Protein AF-A0A314ZCE4-F1 (afdb_monomer_lite)

Secondary structure (DSSP, 8-state):
--S-----S-HHHHHHHHHHHHHHHHHHHHHHHHTTSGGGHHHHHHHHHHHHHHHHHHHHHHHHHHHHHHHHH---SS--HHHHHHHHHH-TT-SS---HHHHHHH--

Structure (mmCIF, N/CA/C/O backbone):
data_AF-A0A314ZCE4-F1
#
_entry.id   AF-A0A314ZCE4-F1
#
loop_
_atom_site.group_PDB
_atom_site.id
_atom_site.type_symbol
_atom_site.label_atom_id
_atom_site.label_alt_id
_atom_site.label_comp_id
_atom_site.label_asym_id
_atom_site.label_entity_id
_atom_site.label_seq_id
_atom_site.pdbx_PDB_ins_code
_atom_site.Cartn_x
_atom_site.Cartn_y
_atom_site.Cartn_z
_atom_site.occupancy
_atom_site.B_iso_or_equiv
_atom_site.auth_seq_id
_atom_site.auth_comp_id
_atom_site.auth_asym_id
_atom_site.auth_atom_id
_atom_site.pdbx_PDB_model_num
ATOM 1 N N . MET A 1 1 ? -6.946 15.860 4.284 1.00 43.25 1 MET A N 1
ATOM 2 C CA . MET A 1 1 ? -5.702 15.084 4.442 1.00 43.25 1 MET A CA 1
ATOM 3 C C . MET A 1 1 ? -6.043 13.679 3.958 1.00 43.25 1 MET A C 1
ATOM 5 O O . MET A 1 1 ? -7.006 13.120 4.456 1.00 43.25 1 MET A O 1
ATOM 9 N N . VAL A 1 2 ? -5.448 13.219 2.848 1.00 48.44 2 VAL A N 1
ATOM 10 C CA . VAL A 1 2 ? -5.940 12.021 2.123 1.00 48.44 2 VAL A CA 1
ATOM 11 C C . VAL A 1 2 ? -5.608 10.728 2.873 1.00 48.44 2 VAL A C 1
ATOM 13 O O . VAL A 1 2 ? -6.388 9.794 2.825 1.00 48.44 2 VAL A O 1
ATOM 16 N N . MET A 1 3 ? -4.509 10.693 3.624 1.00 55.81 3 MET A N 1
ATOM 17 C CA . MET A 1 3 ? -4.168 9.609 4.548 1.00 55.81 3 MET A CA 1
ATOM 18 C C . MET A 1 3 ? -3.535 10.266 5.768 1.00 55.81 3 MET A C 1
ATOM 20 O O . MET A 1 3 ? -2.429 10.802 5.675 1.00 55.81 3 MET A O 1
ATOM 24 N N . SER A 1 4 ? -4.274 10.337 6.870 1.00 54.38 4 SER A N 1
ATOM 25 C CA . SER A 1 4 ? -3.847 11.034 8.078 1.00 54.38 4 SER A CA 1
ATOM 26 C C . SER A 1 4 ? -3.384 9.984 9.073 1.00 54.38 4 SER A C 1
ATOM 28 O O . SER A 1 4 ? -4.088 9.647 10.028 1.00 54.38 4 SER A O 1
ATOM 30 N N . THR A 1 5 ? -2.183 9.443 8.871 1.00 56.53 5 THR A N 1
ATOM 31 C CA . THR A 1 5 ? -1.572 8.635 9.923 1.00 56.53 5 THR A CA 1
ATOM 32 C C . THR A 1 5 ? -1.352 9.560 11.117 1.00 56.53 5 THR A C 1
ATOM 34 O O . THR A 1 5 ? -0.637 10.560 11.048 1.00 56.53 5 THR A O 1
ATOM 37 N N . SER A 1 6 ? -2.054 9.296 12.221 1.00 48.88 6 SER A N 1
ATOM 38 C CA . SER A 1 6 ? -1.770 9.993 13.471 1.00 48.88 6 SER A CA 1
ATOM 39 C C . SER A 1 6 ? -0.365 9.584 13.879 1.00 48.88 6 SER A C 1
ATOM 41 O O . SER A 1 6 ? -0.161 8.450 14.315 1.00 48.88 6 SER A O 1
ATOM 43 N N . CYS A 1 7 ? 0.586 10.496 13.658 1.00 42.41 7 CYS A N 1
ATOM 44 C CA . CYS A 1 7 ? 1.986 10.371 14.028 1.00 42.41 7 CYS A CA 1
ATOM 45 C C . CYS A 1 7 ? 2.091 9.947 15.494 1.00 42.41 7 CYS A C 1
ATOM 47 O O . CYS A 1 7 ? 2.052 10.772 16.405 1.00 42.41 7 CYS A O 1
ATOM 49 N N . SER A 1 8 ? 2.226 8.646 15.713 1.00 42.84 8 SER A N 1
ATOM 50 C CA . SER A 1 8 ? 2.686 8.094 16.973 1.00 42.84 8 SER A CA 1
ATOM 51 C C . SER A 1 8 ? 4.192 8.310 17.020 1.00 42.84 8 SER A C 1
ATOM 53 O O . SER A 1 8 ? 4.924 7.445 16.567 1.00 42.84 8 SER A O 1
ATOM 55 N N . GLU A 1 9 ? 4.627 9.486 17.480 1.00 43.91 9 GLU A N 1
ATOM 56 C CA . GLU A 1 9 ? 5.966 9.853 18.001 1.00 43.91 9 GLU A CA 1
ATOM 57 C C . GLU A 1 9 ? 7.252 9.425 17.249 1.00 43.91 9 GLU A C 1
ATOM 59 O O . GLU A 1 9 ? 8.346 9.805 17.652 1.00 43.91 9 GLU A O 1
ATOM 64 N N . ASN A 1 10 ? 7.165 8.745 16.108 1.00 45.28 10 ASN A N 1
ATOM 65 C CA . ASN A 1 10 ? 8.293 8.244 15.339 1.00 45.28 10 ASN A CA 1
ATOM 66 C C . ASN A 1 10 ? 8.240 8.863 13.942 1.00 45.28 10 ASN A C 1
ATOM 68 O O . ASN A 1 10 ? 7.639 8.322 13.016 1.00 45.28 10 ASN A O 1
ATOM 72 N N . GLY A 1 11 ? 8.917 10.002 13.764 1.00 52.88 11 GLY A N 1
ATOM 73 C CA . GLY A 1 11 ? 9.118 10.640 12.451 1.00 52.88 11 GLY A CA 1
ATOM 74 C C . GLY A 1 11 ? 9.808 9.749 11.399 1.00 52.88 11 GLY A C 1
ATOM 75 O O . GLY A 1 11 ? 9.916 10.142 10.240 1.00 52.88 11 GLY A O 1
ATOM 76 N N . ASP A 1 12 ? 10.242 8.554 11.798 1.00 62.03 12 ASP A N 1
ATOM 77 C CA . ASP A 1 12 ? 10.867 7.520 10.977 1.00 62.03 12 ASP A CA 1
ATOM 78 C C . ASP A 1 12 ? 9.878 6.833 10.013 1.00 62.03 12 ASP A C 1
ATOM 80 O O . ASP A 1 12 ? 10.211 6.546 8.866 1.00 62.03 12 ASP A O 1
ATOM 84 N N . GLU A 1 13 ? 8.618 6.644 10.413 1.00 60.19 13 GLU A N 1
ATOM 85 C CA . GLU A 1 13 ? 7.650 5.871 9.620 1.00 60.19 13 GLU A CA 1
ATOM 86 C C . GLU A 1 13 ? 7.150 6.642 8.389 1.00 60.19 13 GLU A C 1
ATOM 88 O O . GLU A 1 13 ? 7.129 6.124 7.270 1.00 60.19 13 GLU A O 1
ATOM 93 N N . ALA A 1 14 ? 6.861 7.936 8.552 1.00 64.00 14 ALA A N 1
ATOM 94 C CA . ALA A 1 14 ? 6.532 8.816 7.432 1.00 64.00 14 ALA A CA 1
ATOM 95 C C . ALA A 1 14 ? 7.717 8.975 6.460 1.00 64.00 14 ALA A C 1
ATOM 97 O O . ALA A 1 14 ?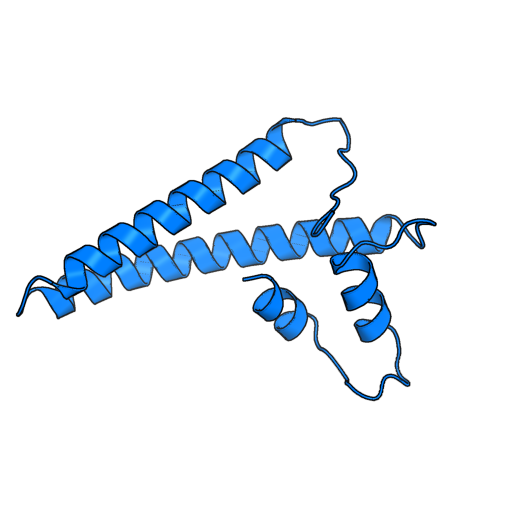 7.525 9.057 5.242 1.00 64.00 14 ALA A O 1
ATOM 98 N N . ALA A 1 15 ? 8.949 8.990 6.981 1.00 66.62 15 ALA A N 1
ATOM 99 C CA . ALA A 1 15 ? 10.157 9.008 6.164 1.00 66.62 15 ALA A CA 1
ATOM 100 C C . ALA A 1 15 ? 10.314 7.704 5.365 1.00 66.62 15 ALA A C 1
ATOM 102 O O . ALA A 1 15 ? 10.598 7.767 4.167 1.00 66.62 15 ALA A O 1
ATOM 103 N N . ARG A 1 16 ? 10.032 6.549 5.981 1.00 67.81 16 ARG A N 1
ATOM 104 C CA . ARG A 1 16 ? 10.052 5.227 5.339 1.00 67.81 16 ARG A CA 1
ATOM 105 C C . ARG A 1 16 ? 9.021 5.108 4.214 1.00 67.81 16 ARG A C 1
ATOM 107 O O . ARG A 1 16 ? 9.378 4.689 3.113 1.00 67.81 16 ARG A O 1
ATOM 114 N N . ILE A 1 17 ? 7.781 5.554 4.436 1.00 68.25 17 ILE A N 1
ATOM 115 C CA . ILE A 1 17 ? 6.735 5.591 3.394 1.00 68.25 17 ILE A CA 1
ATOM 116 C C . ILE A 1 17 ? 7.180 6.481 2.225 1.00 68.25 17 ILE A C 1
ATOM 118 O O . ILE A 1 17 ? 7.081 6.097 1.057 1.00 68.25 17 ILE A O 1
ATOM 122 N N . ARG A 1 18 ? 7.724 7.666 2.526 1.00 68.19 18 ARG A N 1
ATOM 123 C CA . ARG A 1 18 ? 8.203 8.609 1.508 1.00 68.19 18 ARG A CA 1
ATOM 124 C C . ARG A 1 18 ? 9.383 8.049 0.710 1.00 68.19 18 ARG A C 1
ATOM 126 O O . ARG A 1 18 ? 9.449 8.247 -0.505 1.00 68.19 18 ARG A O 1
ATOM 133 N N . GLU A 1 19 ? 10.304 7.352 1.368 1.00 73.38 19 GLU A N 1
ATOM 134 C CA . GLU A 1 19 ? 11.422 6.675 0.715 1.00 73.38 19 GLU A CA 1
ATOM 135 C C . GLU A 1 19 ? 10.927 5.555 -0.208 1.00 73.38 19 GLU A C 1
ATOM 137 O O . GLU A 1 19 ? 11.353 5.480 -1.363 1.00 73.38 19 GLU A O 1
ATOM 142 N N . MET A 1 20 ? 9.977 4.735 0.248 1.00 66.94 20 MET A N 1
ATOM 143 C CA . MET A 1 20 ? 9.371 3.686 -0.574 1.00 66.94 20 MET A CA 1
ATOM 144 C C . MET A 1 20 ? 8.621 4.243 -1.789 1.00 66.94 20 MET A C 1
ATOM 146 O O . MET A 1 20 ? 8.796 3.732 -2.900 1.00 66.94 20 MET A O 1
ATOM 150 N N . MET A 1 21 ? 7.867 5.336 -1.638 1.00 67.88 21 MET A N 1
ATOM 151 C CA . MET A 1 21 ? 7.248 6.033 -2.773 1.00 67.88 21 MET A CA 1
ATOM 152 C C . MET A 1 21 ? 8.292 6.544 -3.777 1.00 67.88 21 MET A C 1
ATOM 154 O O . MET A 1 21 ? 8.137 6.339 -4.983 1.00 67.88 21 MET A O 1
ATOM 158 N N . MET A 1 22 ? 9.388 7.157 -3.312 1.00 70.62 22 MET A N 1
ATOM 159 C CA . MET A 1 22 ? 10.468 7.619 -4.196 1.00 70.62 22 MET A CA 1
ATOM 160 C C . MET A 1 22 ? 11.176 6.465 -4.917 1.00 70.62 22 MET A C 1
ATOM 162 O O . MET A 1 22 ? 11.466 6.577 -6.111 1.00 70.62 22 MET A O 1
ATOM 166 N N . ARG A 1 23 ? 11.422 5.340 -4.232 1.00 71.75 23 ARG A N 1
ATOM 167 C CA . ARG A 1 23 ? 11.991 4.126 -4.843 1.00 71.75 23 ARG A CA 1
ATOM 168 C C . ARG A 1 23 ? 11.075 3.577 -5.939 1.00 71.75 23 ARG A C 1
ATOM 170 O O . ARG A 1 23 ? 11.554 3.265 -7.029 1.00 71.75 23 ARG A O 1
ATOM 177 N N . THR A 1 24 ? 9.770 3.541 -5.687 1.00 68.19 24 THR A N 1
ATOM 178 C CA . THR A 1 24 ? 8.752 3.072 -6.640 1.00 68.19 24 THR A CA 1
ATOM 179 C C . THR A 1 24 ? 8.669 3.969 -7.866 1.00 68.19 24 THR A C 1
ATOM 181 O O . THR A 1 24 ? 8.773 3.479 -8.987 1.00 68.19 24 THR A O 1
ATOM 184 N N . LEU A 1 25 ? 8.593 5.290 -7.677 1.00 68.69 25 LEU A N 1
ATOM 185 C CA . LEU A 1 25 ? 8.615 6.263 -8.775 1.00 68.69 25 LEU A CA 1
ATOM 186 C C . LEU A 1 25 ? 9.900 6.163 -9.605 1.00 68.69 25 LEU A C 1
ATOM 188 O O . LEU A 1 25 ? 9.848 6.199 -10.835 1.00 68.69 25 LEU A O 1
ATOM 192 N N . GLY A 1 26 ? 11.053 5.985 -8.955 1.00 68.81 26 GLY A N 1
ATOM 193 C CA . GLY A 1 26 ? 12.328 5.768 -9.638 1.00 68.81 26 GLY A CA 1
ATOM 194 C C . GLY A 1 26 ? 12.345 4.484 -10.472 1.00 68.81 26 GLY A C 1
ATOM 195 O O . GLY A 1 26 ? 12.887 4.474 -11.579 1.00 68.81 26 GLY A O 1
ATOM 196 N N . LEU A 1 27 ? 11.730 3.410 -9.973 1.00 66.25 27 LEU A N 1
ATOM 197 C CA . LEU A 1 27 ? 11.599 2.142 -10.688 1.00 66.25 27 LEU A CA 1
ATOM 198 C C . LEU A 1 27 ? 10.629 2.243 -11.866 1.00 66.25 27 LEU A C 1
ATOM 200 O O . LEU A 1 27 ? 11.012 1.885 -12.975 1.00 66.25 27 LEU A O 1
ATOM 204 N N . VAL A 1 28 ? 9.434 2.805 -11.670 1.00 65.31 28 VAL A N 1
ATOM 205 C CA . VAL A 1 28 ? 8.450 3.048 -12.741 1.00 65.31 28 VAL A CA 1
ATOM 206 C C . VAL A 1 28 ? 9.051 3.919 -13.846 1.00 65.31 28 VAL A C 1
ATOM 208 O O . VAL A 1 28 ? 8.920 3.606 -15.028 1.00 65.31 28 VAL A O 1
ATOM 211 N N . THR A 1 29 ? 9.801 4.959 -13.476 1.00 64.56 29 THR A N 1
ATOM 212 C CA . THR A 1 29 ? 10.506 5.819 -14.436 1.00 64.56 29 THR A CA 1
ATOM 213 C C . THR A 1 29 ? 11.546 5.025 -15.230 1.00 64.56 29 THR A C 1
ATOM 215 O O . THR A 1 29 ? 11.557 5.082 -16.457 1.00 64.56 29 THR A O 1
ATOM 218 N N . LYS A 1 30 ? 12.391 4.220 -14.569 1.00 65.75 30 LYS A N 1
ATOM 219 C CA . LYS A 1 30 ? 13.386 3.362 -15.245 1.00 65.75 30 LYS A CA 1
ATOM 220 C C . LYS A 1 30 ? 12.741 2.333 -16.177 1.00 65.75 30 LYS A C 1
ATOM 222 O O . LYS A 1 30 ? 13.255 2.113 -17.271 1.00 65.75 30 LYS A O 1
ATOM 227 N N . VAL A 1 31 ? 11.614 1.746 -15.776 1.00 62.41 31 VAL A N 1
ATOM 228 C CA . VAL A 1 31 ? 10.808 0.849 -16.619 1.00 62.41 31 VAL A CA 1
ATOM 229 C C . VAL A 1 31 ? 10.301 1.584 -17.854 1.00 62.41 31 VAL A C 1
ATOM 231 O O . VAL A 1 31 ? 10.448 1.075 -18.963 1.00 62.41 31 VAL A O 1
ATOM 234 N N . SER A 1 32 ? 9.793 2.807 -17.683 1.00 60.28 32 SER A N 1
ATOM 235 C CA . SER A 1 32 ? 9.335 3.646 -18.793 1.00 60.28 32 SER A CA 1
ATOM 236 C C . SER A 1 32 ? 10.457 3.979 -19.783 1.00 60.28 32 SER A C 1
ATOM 238 O O . SER A 1 32 ? 10.199 4.046 -20.981 1.00 60.28 32 SER A O 1
ATOM 240 N N . TYR A 1 33 ? 11.700 4.149 -19.318 1.00 56.19 33 TYR A N 1
ATOM 241 C CA . TYR A 1 33 ? 12.864 4.311 -20.199 1.00 56.19 33 TYR A CA 1
ATOM 242 C C . TYR A 1 33 ? 13.268 3.000 -20.895 1.00 56.19 33 TYR A C 1
ATOM 244 O O . TYR A 1 33 ? 13.716 3.028 -22.041 1.00 56.19 33 TYR A O 1
ATOM 252 N N . GLY A 1 34 ? 13.083 1.846 -20.246 1.00 55.50 34 GLY A N 1
ATOM 253 C CA . GLY A 1 34 ? 13.297 0.525 -20.849 1.00 55.50 34 GLY A CA 1
ATOM 254 C C . GLY A 1 34 ? 12.324 0.209 -21.991 1.00 55.50 34 GLY A C 1
ATOM 255 O O . GLY A 1 34 ? 12.697 -0.486 -22.937 1.00 55.50 34 GLY A O 1
ATOM 256 N N . ASP A 1 35 ? 11.116 0.778 -21.953 1.00 53.06 35 ASP A N 1
ATOM 257 C CA . ASP A 1 35 ? 10.100 0.633 -23.004 1.00 53.06 35 ASP A CA 1
ATOM 258 C C . ASP A 1 35 ? 10.481 1.333 -24.326 1.00 53.06 35 ASP A C 1
ATOM 260 O O . ASP A 1 35 ? 9.960 0.972 -25.383 1.00 53.06 35 ASP A O 1
ATOM 264 N N . VAL A 1 36 ? 11.444 2.266 -24.286 1.00 54.84 36 VAL A N 1
ATOM 265 C CA . VAL A 1 36 ? 11.988 2.987 -25.455 1.00 54.84 36 VAL A CA 1
ATOM 266 C C . VAL A 1 36 ? 13.064 2.170 -26.196 1.00 54.84 36 VAL A C 1
ATOM 268 O O . VAL A 1 36 ? 13.339 2.415 -27.370 1.00 54.84 36 VAL A O 1
ATOM 271 N N . LEU A 1 37 ? 13.666 1.157 -25.560 1.00 54.19 37 LEU A N 1
ATOM 272 C CA . LEU A 1 37 ? 14.851 0.452 -26.068 1.00 54.19 37 LEU A CA 1
ATOM 273 C C . LEU A 1 37 ? 14.533 -0.925 -26.684 1.00 54.19 37 LEU A C 1
ATOM 275 O O . LEU A 1 37 ? 15.023 -1.947 -26.212 1.00 54.19 37 LEU A O 1
ATOM 279 N N . GLY A 1 38 ? 13.761 -0.962 -27.776 1.00 65.62 38 GLY A N 1
ATOM 280 C CA . GLY A 1 38 ? 13.738 -2.069 -28.758 1.00 65.62 38 GLY A CA 1
ATOM 281 C C . GLY A 1 38 ? 13.833 -3.518 -28.204 1.00 65.62 38 GLY A C 1
ATOM 282 O O . GLY A 1 38 ? 13.190 -3.844 -27.210 1.00 65.62 38 GLY A O 1
ATOM 283 N N . PRO A 1 39 ? 14.597 -4.448 -28.819 1.00 65.00 39 PRO A N 1
ATOM 284 C CA . PRO A 1 39 ? 14.590 -5.878 -28.456 1.00 65.00 39 PRO A CA 1
ATOM 285 C C . PRO A 1 39 ? 15.105 -6.210 -27.036 1.00 65.00 39 PRO A C 1
ATOM 287 O O . PRO A 1 39 ? 14.918 -7.336 -26.572 1.00 65.00 39 PRO A O 1
ATOM 290 N N . LEU A 1 40 ? 15.682 -5.246 -26.304 1.00 63.50 40 LEU A N 1
ATOM 291 C CA . LEU A 1 40 ? 16.040 -5.382 -24.882 1.00 63.50 40 LEU A CA 1
ATOM 292 C C . LEU A 1 40 ? 14.814 -5.370 -23.946 1.00 63.50 40 LEU A C 1
ATOM 294 O O . LEU A 1 40 ? 14.944 -5.716 -22.768 1.00 63.50 40 LEU A O 1
ATOM 298 N N . LYS A 1 41 ? 13.616 -5.073 -24.472 1.00 62.53 41 LYS A N 1
ATOM 299 C CA . LYS A 1 41 ? 12.339 -5.035 -23.739 1.00 62.53 41 LYS A CA 1
ATOM 300 C C . LYS A 1 41 ? 12.059 -6.29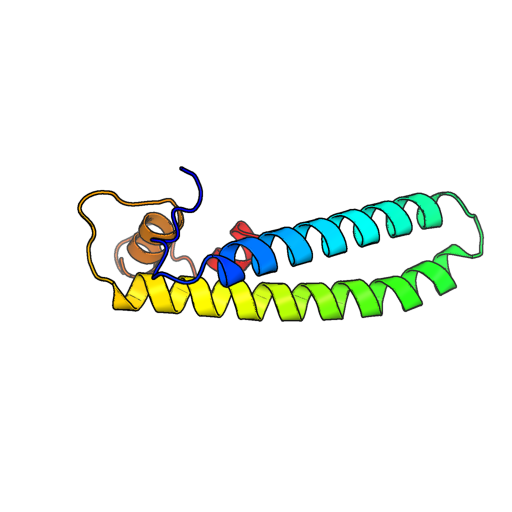7 -22.915 1.00 62.53 41 LYS A C 1
ATOM 302 O O . LYS A 1 41 ? 11.573 -6.194 -21.796 1.00 62.53 41 LYS A O 1
ATOM 307 N N . ARG A 1 42 ? 12.413 -7.493 -23.409 1.00 65.62 42 ARG A N 1
ATOM 308 C CA . ARG A 1 42 ? 12.207 -8.766 -22.676 1.00 65.62 42 ARG A CA 1
ATOM 309 C C . ARG A 1 42 ? 13.075 -8.892 -21.422 1.00 65.62 42 ARG A C 1
ATOM 311 O O . ARG A 1 42 ? 12.595 -9.370 -20.398 1.00 65.62 42 ARG A O 1
ATOM 318 N N . LEU A 1 43 ? 14.340 -8.482 -21.510 1.00 67.38 43 LEU A N 1
ATOM 319 C CA . LEU A 1 43 ? 15.294 -8.532 -20.397 1.00 67.38 43 LEU A CA 1
ATOM 320 C C . LEU A 1 43 ? 14.974 -7.461 -19.355 1.00 67.38 43 LEU A C 1
ATOM 322 O O . LEU A 1 43 ? 14.946 -7.764 -18.163 1.00 67.38 43 LEU A O 1
ATOM 326 N N . GLY A 1 44 ? 14.654 -6.246 -19.814 1.00 66.31 44 GLY A N 1
ATOM 327 C CA . GLY A 1 44 ? 14.149 -5.177 -18.959 1.00 66.31 44 GLY A CA 1
ATOM 328 C C . GLY A 1 44 ? 12.888 -5.618 -18.221 1.00 66.31 44 GLY A C 1
ATOM 329 O O . GLY A 1 44 ? 12.877 -5.634 -16.9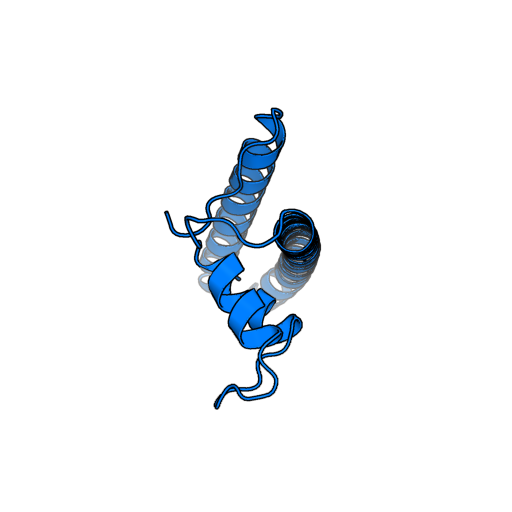97 1.00 66.31 44 GLY A O 1
ATOM 330 N N . PHE A 1 45 ? 11.857 -6.069 -18.937 1.00 67.75 45 PHE A N 1
ATOM 331 C CA . PHE A 1 45 ? 10.594 -6.501 -18.334 1.00 67.75 45 PHE A CA 1
ATOM 332 C C . PHE A 1 45 ? 10.768 -7.626 -17.304 1.00 67.75 45 PHE A C 1
ATOM 334 O O . PHE A 1 45 ? 10.098 -7.620 -16.277 1.00 67.75 45 PHE A O 1
ATOM 341 N N . TRP A 1 46 ? 11.692 -8.569 -17.518 1.00 71.62 46 TRP A N 1
ATOM 342 C CA . TRP A 1 46 ? 11.945 -9.632 -16.541 1.00 71.62 46 TRP A CA 1
ATOM 343 C C . TRP A 1 46 ? 12.637 -9.127 -15.268 1.00 71.62 46 TRP A C 1
ATOM 345 O O . TRP A 1 46 ? 12.229 -9.485 -14.161 1.00 71.62 46 TRP A O 1
ATOM 355 N N . LEU A 1 47 ? 13.666 -8.284 -15.406 1.00 70.75 47 LEU A N 1
ATOM 356 C CA . LEU A 1 47 ? 14.388 -7.718 -14.265 1.00 70.75 47 LEU A CA 1
ATOM 357 C C . LEU A 1 47 ? 13.502 -6.745 -13.479 1.00 70.75 47 LEU A C 1
ATOM 359 O O . LEU A 1 47 ? 13.409 -6.826 -12.254 1.00 70.75 47 LEU A O 1
ATOM 363 N N . TYR A 1 48 ? 12.814 -5.860 -14.193 1.00 68.88 48 TYR A N 1
ATOM 364 C CA . TYR A 1 48 ? 11.909 -4.896 -13.595 1.00 68.88 48 TYR A CA 1
ATOM 365 C C . TYR A 1 48 ? 10.636 -5.544 -13.062 1.00 68.88 48 TYR A C 1
ATOM 367 O O . TYR A 1 48 ? 10.140 -5.103 -12.037 1.00 68.88 48 TYR A O 1
ATOM 375 N N . GLY A 1 49 ? 10.140 -6.619 -13.677 1.00 72.06 49 GLY A N 1
ATOM 376 C CA . GLY A 1 49 ? 9.007 -7.382 -13.154 1.00 72.06 49 GLY A CA 1
ATOM 377 C C . GLY A 1 49 ? 9.293 -7.949 -11.763 1.00 72.06 49 GLY A C 1
ATOM 378 O O . GLY A 1 49 ? 8.440 -7.873 -10.885 1.00 72.06 49 GLY A O 1
ATOM 379 N N . LYS A 1 50 ? 10.521 -8.432 -11.516 1.00 77.62 50 LYS A N 1
ATOM 380 C CA . LYS A 1 50 ? 10.948 -8.854 -10.170 1.00 77.62 50 LYS A CA 1
ATOM 381 C C . LYS A 1 50 ? 11.025 -7.685 -9.185 1.00 77.62 50 LYS A C 1
ATOM 383 O O . LYS A 1 50 ? 10.591 -7.834 -8.049 1.00 77.62 50 LYS A O 1
ATOM 388 N N . GLN A 1 51 ? 11.546 -6.535 -9.616 1.00 75.25 51 GLN A N 1
ATOM 389 C CA . GLN A 1 51 ? 11.624 -5.335 -8.771 1.00 75.25 51 GLN A CA 1
ATOM 390 C C . GLN A 1 51 ? 10.233 -4.779 -8.440 1.00 75.25 51 GLN A C 1
ATOM 392 O O . GLN A 1 51 ? 9.974 -4.445 -7.292 1.00 75.25 51 GLN A O 1
ATOM 397 N N . LEU A 1 52 ? 9.320 -4.743 -9.413 1.00 73.38 52 LEU A N 1
ATOM 398 C CA . LEU A 1 52 ? 7.927 -4.340 -9.218 1.00 73.38 52 LEU A CA 1
ATOM 399 C C . LEU A 1 52 ? 7.189 -5.299 -8.284 1.00 73.38 52 LEU A C 1
ATOM 401 O O . LEU A 1 52 ? 6.469 -4.840 -7.408 1.00 73.38 52 LEU A O 1
ATOM 405 N N . ALA A 1 53 ? 7.394 -6.612 -8.423 1.00 79.81 53 ALA A N 1
ATOM 406 C CA . ALA A 1 53 ? 6.808 -7.591 -7.510 1.00 79.81 53 ALA A CA 1
ATOM 407 C C . ALA A 1 53 ? 7.311 -7.403 -6.070 1.00 79.81 53 ALA A C 1
ATOM 409 O O . ALA A 1 53 ? 6.519 -7.460 -5.135 1.00 79.81 53 ALA A O 1
ATOM 410 N N . GLN A 1 54 ? 8.608 -7.135 -5.890 1.00 80.94 54 GLN A N 1
ATOM 411 C CA . GLN A 1 54 ? 9.178 -6.865 -4.571 1.00 80.94 54 GLN A CA 1
ATOM 412 C C . GLN A 1 54 ? 8.611 -5.577 -3.961 1.00 80.94 54 GLN A C 1
ATOM 414 O O . GLN A 1 54 ? 8.164 -5.591 -2.822 1.00 80.94 54 GLN A O 1
ATOM 419 N N . VAL A 1 55 ? 8.556 -4.492 -4.733 1.00 76.75 55 VAL A N 1
ATOM 420 C CA . VAL A 1 55 ? 7.950 -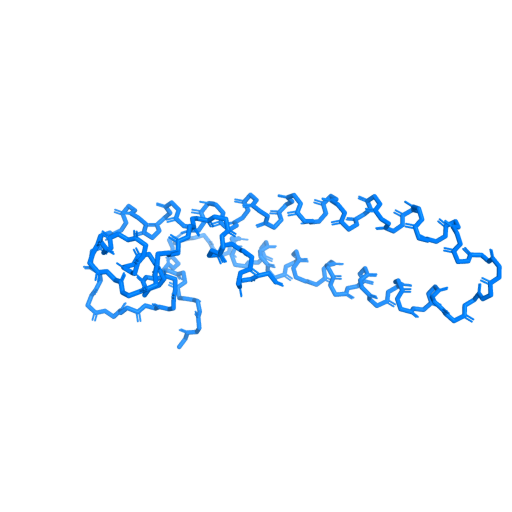3.230 -4.287 1.00 76.75 55 VAL A CA 1
ATOM 421 C C . VAL A 1 55 ? 6.471 -3.406 -3.961 1.00 76.75 55 VAL A C 1
ATOM 423 O O . VAL A 1 55 ? 6.006 -2.884 -2.957 1.00 76.75 55 VAL A O 1
ATOM 426 N N . SER A 1 56 ? 5.730 -4.165 -4.770 1.00 77.25 56 SER A N 1
ATOM 427 C CA . SER A 1 56 ? 4.317 -4.447 -4.516 1.00 77.25 56 SER A CA 1
ATOM 428 C C . SER A 1 56 ? 4.110 -5.221 -3.214 1.00 77.25 56 SER A C 1
ATOM 430 O O . SER A 1 56 ? 3.122 -4.972 -2.534 1.00 77.25 56 SER A O 1
ATOM 432 N N . LEU A 1 57 ? 5.019 -6.139 -2.863 1.00 84.25 57 LEU A N 1
ATOM 433 C CA . LEU A 1 57 ? 4.989 -6.849 -1.580 1.00 84.25 57 LEU A CA 1
ATOM 434 C C . LEU A 1 57 ? 5.269 -5.902 -0.409 1.00 84.25 57 LEU A C 1
ATOM 436 O O . LEU A 1 57 ? 4.537 -5.932 0.574 1.00 84.25 57 LEU A O 1
ATOM 440 N N . GLU A 1 58 ? 6.280 -5.038 -0.532 1.00 80.75 58 GLU A N 1
ATOM 441 C CA . GLU A 1 58 ? 6.590 -4.042 0.501 1.00 80.75 58 GLU A CA 1
ATOM 442 C C . GLU A 1 58 ? 5.418 -3.052 0.686 1.00 80.75 58 GLU A C 1
ATOM 444 O O . GLU A 1 58 ? 5.079 -2.695 1.813 1.00 80.75 58 GLU A O 1
ATOM 449 N N . PHE A 1 59 ? 4.754 -2.630 -0.400 1.00 77.06 59 PHE A N 1
ATOM 450 C CA . PHE A 1 59 ? 3.547 -1.793 -0.336 1.00 77.06 59 PHE A CA 1
ATOM 451 C C . PHE A 1 59 ? 2.373 -2.505 0.335 1.00 77.06 59 PHE A C 1
ATOM 453 O O . PHE A 1 59 ? 1.671 -1.884 1.132 1.00 77.06 59 PHE A O 1
ATOM 460 N N . ASP A 1 60 ? 2.153 -3.787 0.029 1.00 84.44 60 ASP A N 1
ATOM 461 C CA . ASP A 1 60 ? 1.091 -4.566 0.668 1.00 84.44 60 ASP A CA 1
ATOM 462 C C . ASP A 1 60 ? 1.315 -4.673 2.182 1.00 84.44 60 ASP A C 1
ATOM 464 O O . ASP A 1 60 ? 0.371 -4.481 2.946 1.00 84.44 60 ASP A O 1
ATOM 468 N N . GLU A 1 61 ? 2.561 -4.900 2.616 1.00 84.88 61 GLU A N 1
ATOM 469 C CA . GLU A 1 61 ? 2.941 -4.948 4.032 1.00 84.88 61 GLU A CA 1
ATOM 470 C C . GLU A 1 61 ? 2.707 -3.601 4.735 1.00 84.88 61 GLU A C 1
ATOM 472 O O . GLU A 1 61 ? 2.051 -3.565 5.776 1.00 84.88 61 GLU A O 1
ATOM 477 N N . LEU A 1 62 ? 3.139 -2.486 4.134 1.00 80.56 62 LEU A N 1
ATOM 478 C CA . LEU A 1 62 ? 2.893 -1.147 4.684 1.00 80.56 62 LEU A CA 1
ATOM 479 C C . LEU A 1 62 ? 1.400 -0.807 4.792 1.00 80.56 62 LEU A C 1
ATOM 481 O O . LEU A 1 62 ? 0.952 -0.266 5.803 1.00 80.56 62 LEU A O 1
ATOM 485 N N . LEU A 1 63 ? 0.6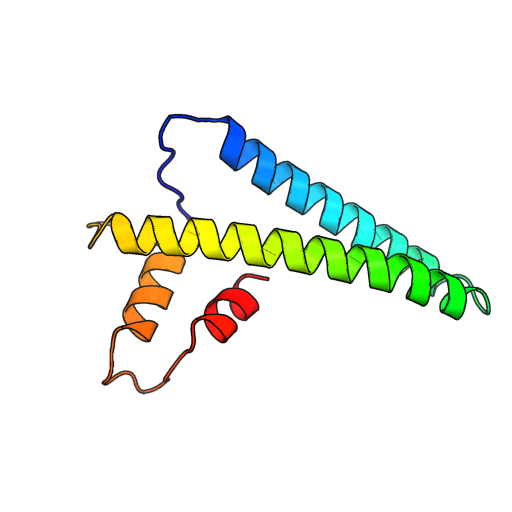18 -1.085 3.744 1.00 79.81 63 LEU A N 1
ATOM 486 C CA . LEU A 1 63 ? -0.825 -0.829 3.753 1.00 79.81 63 LEU A CA 1
ATOM 487 C C . LEU A 1 63 ? -1.524 -1.687 4.809 1.00 79.81 63 LEU A C 1
ATOM 489 O O . LEU A 1 63 ? -2.448 -1.222 5.473 1.00 79.81 63 LEU A O 1
ATOM 493 N N . GLU A 1 64 ? -1.068 -2.922 4.996 1.00 85.94 64 GLU A N 1
ATOM 494 C CA . GLU A 1 64 ? -1.570 -3.826 6.021 1.00 85.94 64 GLU A CA 1
ATOM 495 C C . GLU A 1 64 ? -1.260 -3.326 7.443 1.00 85.94 64 GLU A C 1
ATOM 497 O O . GLU A 1 64 ? -2.128 -3.402 8.317 1.00 85.94 64 GLU A O 1
ATOM 502 N N . GLU A 1 65 ? -0.059 -2.790 7.682 1.00 82.50 65 GLU A N 1
ATOM 503 C CA . GLU A 1 65 ? 0.311 -2.139 8.946 1.00 82.50 65 GLU A CA 1
ATOM 504 C C . GLU A 1 65 ? -0.562 -0.908 9.213 1.00 82.50 65 GLU A C 1
ATOM 506 O O . GLU A 1 65 ? -1.207 -0.832 10.262 1.00 82.50 65 GLU A O 1
ATOM 511 N N . MET A 1 66 ? -0.690 -0.007 8.233 1.00 77.81 66 MET A N 1
ATOM 512 C CA . MET A 1 66 ? -1.530 1.186 8.358 1.00 77.81 66 MET A CA 1
ATOM 513 C C . MET A 1 66 ? -3.005 0.836 8.606 1.00 77.81 66 MET A C 1
ATOM 515 O O . MET A 1 66 ? -3.644 1.460 9.453 1.00 77.81 66 MET A O 1
ATOM 519 N N . LEU A 1 67 ? -3.565 -0.170 7.925 1.00 82.00 67 LEU A N 1
ATOM 520 C CA . LEU A 1 67 ? -4.946 -0.613 8.161 1.00 82.00 67 LEU A CA 1
ATOM 521 C C . LEU A 1 67 ? -5.135 -1.147 9.587 1.00 82.00 67 LEU A C 1
ATOM 523 O O . LEU A 1 67 ? -6.114 -0.793 10.243 1.00 82.00 67 LEU A O 1
ATOM 527 N N . LYS A 1 68 ? -4.186 -1.941 10.103 1.00 83.25 68 LYS A N 1
ATOM 528 C CA . LYS A 1 68 ? -4.227 -2.444 11.489 1.00 83.25 68 LYS A CA 1
ATOM 529 C C . LYS A 1 68 ? -4.146 -1.320 12.518 1.00 83.25 68 LYS A C 1
ATOM 531 O O . LYS A 1 68 ? -4.764 -1.421 13.577 1.00 83.25 68 LYS A O 1
ATOM 536 N N . GLU A 1 69 ? -3.377 -0.268 12.247 1.00 79.44 69 GLU A N 1
ATOM 537 C CA . GLU A 1 69 ? -3.334 0.900 13.127 1.00 79.44 69 GLU A CA 1
ATOM 538 C C . GLU A 1 69 ? -4.679 1.629 13.193 1.00 79.44 69 GLU A C 1
ATOM 540 O O . GLU A 1 69 ? -5.115 2.013 14.282 1.00 79.44 69 GLU A O 1
ATOM 545 N N . HIS A 1 70 ? -5.339 1.809 12.045 1.00 76.88 70 HIS A N 1
ATOM 546 C CA . HIS A 1 70 ? -6.643 2.470 11.971 1.00 76.88 70 HIS A CA 1
ATOM 547 C C . HIS A 1 70 ? -7.745 1.611 12.611 1.00 76.88 70 HIS A C 1
ATOM 549 O O . HIS A 1 70 ? -8.540 2.135 13.385 1.00 76.88 70 HIS A O 1
ATOM 555 N N . GLU A 1 71 ? -7.716 0.282 12.436 1.00 75.56 71 GLU A N 1
ATOM 556 C CA . GLU A 1 71 ? -8.618 -0.646 13.144 1.00 75.56 71 GLU A CA 1
ATOM 557 C C . GLU A 1 71 ? -8.461 -0.570 14.677 1.00 75.56 71 GLU A C 1
ATOM 559 O O . GLU A 1 71 ? -9.450 -0.626 15.406 1.00 75.56 71 GLU A O 1
ATOM 564 N N . LYS A 1 72 ? -7.231 -0.422 15.192 1.00 74.75 72 LYS A N 1
ATOM 565 C CA . LYS A 1 72 ? -6.963 -0.351 16.643 1.00 74.75 72 LYS A CA 1
ATOM 566 C C . LYS A 1 72 ? -7.320 0.992 17.276 1.00 74.75 72 LYS A C 1
ATOM 568 O O . LYS A 1 72 ? -7.632 1.025 18.465 1.00 74.75 72 LYS A O 1
ATOM 573 N N . LYS A 1 73 ? -7.219 2.096 16.529 1.00 65.25 73 LYS A N 1
ATOM 574 C CA . LYS A 1 73 ? -7.415 3.454 17.067 1.00 65.25 73 LYS A CA 1
ATOM 575 C C . LYS A 1 73 ? -8.896 3.823 17.284 1.00 65.25 73 LYS A C 1
ATOM 577 O O . LYS A 1 73 ? -9.144 4.823 17.951 1.00 65.25 73 LYS A O 1
ATOM 582 N N . GLY A 1 74 ? -9.850 2.992 16.847 1.00 62.41 74 GLY A N 1
ATOM 583 C CA . GLY A 1 74 ? -11.288 3.186 17.089 1.00 62.41 74 GLY A CA 1
ATOM 584 C C . GLY A 1 74 ? -11.871 4.416 16.380 1.00 62.41 74 GLY A C 1
ATOM 585 O O . GLY A 1 74 ? -11.155 5.132 15.682 1.00 62.41 74 GLY A O 1
ATOM 586 N N . GLU A 1 75 ? -13.179 4.658 16.541 1.00 59.22 75 GLU A N 1
ATOM 587 C CA . GLU A 1 75 ? -13.866 5.795 15.906 1.00 59.22 75 GLU A CA 1
ATOM 588 C C . GLU A 1 75 ? -13.220 7.132 16.308 1.00 59.22 75 GLU A C 1
ATOM 590 O O . GLU A 1 75 ? -13.367 7.616 17.433 1.00 59.22 75 GLU A O 1
ATOM 595 N N . ARG A 1 76 ? -12.502 7.749 15.364 1.00 64.50 76 ARG A N 1
ATOM 596 C CA . ARG A 1 76 ? -12.021 9.127 15.482 1.00 64.50 76 ARG A CA 1
ATOM 597 C C . ARG A 1 76 ? -13.150 10.098 15.135 1.00 64.50 76 ARG A C 1
ATOM 599 O O . ARG A 1 76 ? -13.973 9.827 14.266 1.00 64.50 76 ARG A O 1
ATOM 606 N N . GLN A 1 77 ? -13.152 11.270 15.775 1.00 58.38 77 GLN A N 1
ATOM 607 C CA . GLN A 1 77 ? -14.068 12.365 15.417 1.00 58.38 77 GLN A CA 1
ATOM 608 C C . GLN A 1 77 ? -13.794 12.929 14.014 1.00 58.38 77 GLN A C 1
ATOM 610 O O . GLN A 1 77 ? -14.706 13.444 13.374 1.00 58.38 77 GLN A O 1
ATOM 615 N N . GLU A 1 78 ? -12.556 12.814 13.532 1.00 68.88 78 GLU A N 1
ATOM 616 C CA . GLU A 1 78 ? -12.158 13.195 12.180 1.00 68.88 78 GLU A CA 1
ATOM 617 C C . GLU A 1 78 ? -11.781 11.925 11.409 1.00 68.88 78 GLU A C 1
ATOM 619 O O . GLU A 1 78 ? -10.752 11.309 11.686 1.00 68.88 78 GLU A O 1
ATOM 624 N N . LEU A 1 79 ? -12.666 11.508 10.500 1.00 69.56 79 LEU A N 1
ATOM 625 C CA . LEU A 1 79 ? -12.472 10.339 9.643 1.00 69.56 79 LEU A CA 1
ATOM 626 C C . LEU A 1 79 ? -11.573 10.722 8.469 1.00 69.56 79 LEU A C 1
ATOM 628 O O . LEU A 1 79 ? -11.882 11.668 7.737 1.00 69.56 79 LEU A O 1
ATOM 632 N N . ASP A 1 80 ? -10.495 9.974 8.258 1.00 77.44 80 ASP A N 1
ATOM 633 C CA . ASP A 1 80 ? -9.736 10.059 7.017 1.00 77.44 80 ASP A CA 1
ATOM 634 C C . ASP A 1 80 ? -10.252 9.076 5.949 1.00 77.44 80 ASP A C 1
ATOM 636 O O . ASP A 1 80 ? -11.257 8.379 6.123 1.00 77.44 80 ASP A O 1
ATOM 640 N N . PHE A 1 81 ? -9.607 9.060 4.782 1.00 80.56 81 PHE A N 1
ATOM 641 C CA . PHE A 1 81 ? -10.030 8.195 3.683 1.00 80.56 81 PHE A CA 1
ATOM 642 C C . PHE A 1 81 ? -9.890 6.701 4.018 1.00 80.56 81 PHE A C 1
ATOM 644 O O . PHE A 1 81 ? -10.727 5.907 3.592 1.00 80.56 81 PHE A O 1
ATOM 651 N N . MET A 1 82 ? -8.873 6.308 4.796 1.00 79.06 82 MET A N 1
ATOM 652 C CA . MET A 1 82 ? -8.698 4.918 5.229 1.00 79.06 82 MET A CA 1
ATOM 653 C C . MET A 1 82 ? -9.772 4.522 6.240 1.00 79.06 82 MET A C 1
ATOM 655 O O . MET A 1 82 ? -10.339 3.436 6.123 1.00 79.06 82 MET A O 1
ATOM 659 N N . ASP A 1 83 ? -10.097 5.417 7.175 1.00 80.19 83 ASP A N 1
ATOM 660 C CA . ASP A 1 83 ? -11.186 5.230 8.134 1.00 80.19 83 ASP A CA 1
ATOM 661 C C . ASP A 1 83 ? -12.534 5.066 7.416 1.00 80.19 83 ASP A C 1
ATOM 663 O O . ASP A 1 83 ? -13.337 4.203 7.774 1.00 80.19 83 ASP A O 1
ATOM 667 N N . LEU A 1 84 ? -12.776 5.846 6.355 1.00 83.50 84 LEU A N 1
ATOM 668 C CA . LEU A 1 84 ? -13.981 5.724 5.534 1.00 83.50 84 LEU A CA 1
ATOM 669 C C . LEU A 1 84 ? -14.049 4.366 4.821 1.00 83.50 84 LEU A C 1
ATOM 671 O O . LEU A 1 84 ? -15.092 3.715 4.852 1.00 83.50 84 LEU A O 1
ATOM 675 N N . LEU A 1 85 ? -12.951 3.916 4.206 1.00 85.06 85 LEU A N 1
ATOM 676 C CA . LEU A 1 85 ? -12.890 2.609 3.540 1.00 85.06 85 LEU A CA 1
ATOM 677 C C . LEU A 1 85 ? -13.095 1.453 4.530 1.00 85.06 85 LEU A C 1
ATOM 679 O O . LEU A 1 85 ? -13.820 0.508 4.219 1.00 85.06 85 LEU A O 1
ATOM 683 N N . LEU A 1 86 ? -12.510 1.542 5.729 1.00 84.38 86 LEU A N 1
ATOM 684 C CA . LEU A 1 86 ? -12.723 0.571 6.805 1.00 84.38 86 LEU A CA 1
ATOM 685 C C . LEU A 1 86 ? -14.173 0.570 7.294 1.00 84.38 86 LEU A C 1
ATOM 687 O O . LEU A 1 86 ? -14.732 -0.500 7.525 1.00 84.38 86 LEU A O 1
ATOM 691 N N . LYS A 1 87 ? -14.809 1.740 7.391 1.00 83.00 87 LYS A N 1
ATOM 692 C CA . LYS A 1 87 ? -16.220 1.853 7.767 1.00 83.00 87 LYS A CA 1
ATOM 693 C C . LYS A 1 87 ? -17.136 1.170 6.754 1.00 83.00 87 LYS A C 1
ATOM 695 O O . LYS A 1 87 ? -18.028 0.437 7.160 1.00 83.00 87 LYS A O 1
ATOM 700 N N . VAL A 1 88 ? -16.892 1.350 5.453 1.00 84.12 88 VAL A N 1
ATOM 701 C CA . VAL A 1 88 ? -17.672 0.658 4.409 1.00 84.12 88 VAL A CA 1
ATOM 702 C C . VAL A 1 88 ? -17.368 -0.845 4.384 1.00 84.12 88 VAL A C 1
ATOM 704 O O . VAL A 1 88 ? -18.262 -1.642 4.136 1.00 84.12 88 VAL A O 1
ATOM 707 N N . TYR A 1 89 ? -16.133 -1.255 4.687 1.00 83.88 89 TYR A N 1
ATOM 708 C CA . TYR A 1 89 ? -15.775 -2.670 4.840 1.00 83.88 89 TYR A CA 1
ATOM 709 C C . TYR A 1 89 ? -16.482 -3.352 6.020 1.00 83.88 89 TYR A C 1
ATOM 711 O O . TYR A 1 89 ? -16.840 -4.523 5.921 1.00 83.88 89 TYR A O 1
ATOM 719 N N . GLN A 1 90 ? -16.669 -2.637 7.131 1.00 83.69 90 GLN A N 1
ATOM 720 C CA . GLN A 1 90 ? -17.342 -3.140 8.334 1.00 83.69 90 GLN A CA 1
ATOM 721 C C . GLN A 1 90 ? -18.874 -3.068 8.243 1.00 83.69 90 GLN A C 1
ATOM 723 O O . GLN A 1 90 ? -19.562 -3.732 9.018 1.00 83.69 90 GLN A O 1
ATOM 728 N N . ASP A 1 91 ? -19.414 -2.267 7.323 1.00 84.12 91 ASP A N 1
ATOM 729 C CA . ASP A 1 91 ? -20.850 -2.126 7.118 1.00 84.12 91 ASP A CA 1
ATOM 730 C C . ASP A 1 91 ? -21.402 -3.270 6.252 1.00 84.12 91 ASP A C 1
ATOM 732 O O . ASP A 1 91 ? -21.36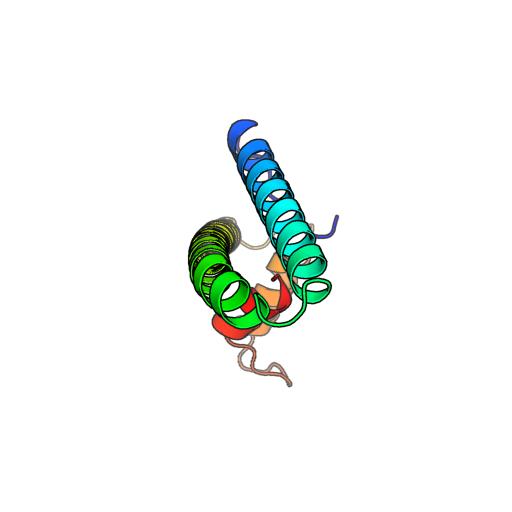2 -3.249 5.021 1.00 84.12 91 ASP A O 1
ATOM 736 N N . ASP A 1 92 ? -21.976 -4.273 6.917 1.00 75.12 92 ASP A N 1
ATOM 737 C CA . ASP A 1 92 ? -22.625 -5.421 6.276 1.00 75.12 92 ASP A CA 1
ATOM 738 C C . ASP A 1 92 ? -23.856 -5.048 5.423 1.00 75.12 92 ASP A C 1
ATOM 740 O O . ASP A 1 92 ? -24.328 -5.877 4.633 1.00 75.12 92 ASP A O 1
ATOM 744 N N . GLN A 1 93 ? -24.392 -3.830 5.580 1.00 78.31 93 GLN A N 1
ATOM 745 C CA . GLN A 1 93 ? -25.511 -3.286 4.805 1.00 78.31 93 GLN A CA 1
ATOM 746 C C . GLN A 1 93 ? -25.063 -2.354 3.671 1.00 78.31 93 GLN A C 1
ATOM 748 O O . GLN A 1 93 ? -25.916 -1.850 2.937 1.00 78.31 93 GLN A O 1
ATOM 753 N N . ALA A 1 94 ? -23.758 -2.133 3.488 1.00 77.50 94 ALA A N 1
ATOM 754 C CA . ALA A 1 94 ? -23.265 -1.301 2.402 1.00 77.50 94 ALA A CA 1
ATOM 755 C C . ALA A 1 94 ? -23.688 -1.860 1.033 1.00 77.50 94 ALA A C 1
ATOM 757 O O . ALA A 1 94 ? -23.549 -3.054 0.750 1.00 77.50 94 ALA A O 1
ATOM 758 N N . GLU A 1 95 ? -24.145 -0.973 0.142 1.00 74.81 95 GLU A N 1
ATOM 759 C CA . GLU A 1 95 ? -24.495 -1.329 -1.242 1.00 74.81 95 GLU A CA 1
ATOM 760 C C . GLU A 1 95 ? -23.303 -1.941 -1.998 1.00 74.81 95 GLU A C 1
ATOM 762 O O . GLU A 1 95 ? -23.474 -2.776 -2.888 1.00 74.81 95 GLU A O 1
ATOM 767 N N . LEU A 1 96 ? -22.083 -1.550 -1.615 1.00 76.50 96 LEU A N 1
ATOM 768 C CA . LEU A 1 96 ? -20.832 -2.063 -2.154 1.00 76.50 96 LEU A CA 1
ATOM 769 C C . LEU A 1 96 ? -20.069 -2.827 -1.074 1.00 76.50 96 LEU A C 1
ATOM 771 O O . LEU A 1 96 ? -19.439 -2.236 -0.200 1.00 76.50 96 LEU A O 1
ATOM 775 N N . LYS A 1 97 ? -20.064 -4.157 -1.192 1.00 83.38 97 LYS A N 1
ATOM 776 C CA . LYS A 1 97 ? -19.219 -5.026 -0.369 1.00 83.38 97 LYS A CA 1
ATOM 777 C C . LYS A 1 97 ? -17.778 -4.947 -0.847 1.00 83.38 97 LYS A C 1
ATOM 779 O O . LYS A 1 97 ? -17.396 -5.614 -1.810 1.00 83.38 97 LYS A O 1
ATOM 784 N N . ILE A 1 98 ? -16.995 -4.117 -0.172 1.00 85.50 98 ILE A N 1
ATOM 785 C CA . ILE A 1 98 ? -15.559 -3.999 -0.412 1.00 85.50 98 ILE A CA 1
ATOM 786 C C . ILE A 1 98 ? -14.822 -5.052 0.413 1.00 85.50 98 ILE A C 1
ATOM 788 O O . ILE A 1 98 ? -15.237 -5.402 1.511 1.00 85.50 98 ILE A O 1
ATOM 792 N N . THR A 1 99 ? -13.716 -5.567 -0.107 1.00 87.19 99 THR A N 1
ATOM 793 C CA . THR A 1 99 ? -12.825 -6.494 0.605 1.00 87.19 99 THR A CA 1
ATOM 794 C C . THR A 1 99 ? -11.532 -5.792 1.004 1.00 87.19 99 THR A C 1
ATOM 796 O O . THR A 1 99 ? -11.112 -4.832 0.359 1.00 87.19 99 THR A O 1
ATOM 799 N N . ARG A 1 100 ? -10.829 -6.314 2.016 1.00 84.25 100 ARG A N 1
ATOM 800 C CA . ARG A 1 100 ? -9.514 -5.793 2.437 1.00 84.25 100 ARG A CA 1
ATOM 801 C C . ARG A 1 100 ? -8.518 -5.705 1.272 1.00 84.25 100 ARG A C 1
ATOM 803 O O . ARG A 1 100 ? -7.789 -4.728 1.153 1.00 84.25 100 ARG A O 1
ATOM 810 N N . THR A 1 101 ? -8.527 -6.684 0.367 1.00 85.69 101 THR A N 1
ATOM 811 C CA . THR A 1 101 ? -7.695 -6.669 -0.848 1.00 85.69 101 THR A CA 1
ATOM 812 C C . THR A 1 101 ? -8.066 -5.528 -1.791 1.00 85.69 101 THR A C 1
ATOM 814 O O . THR A 1 101 ? -7.180 -4.889 -2.345 1.00 85.69 101 THR A O 1
ATOM 817 N N . GLN A 1 102 ? -9.358 -5.242 -1.961 1.00 84.94 102 GLN A N 1
ATOM 818 C CA . GLN A 1 102 ? -9.817 -4.129 -2.796 1.00 84.94 102 GLN A CA 1
ATOM 819 C C . GLN A 1 102 ? -9.471 -2.768 -2.184 1.00 84.94 102 GLN A C 1
ATOM 821 O O . GLN A 1 102 ? -9.105 -1.865 -2.925 1.00 84.94 102 GLN A O 1
ATOM 826 N N . ILE A 1 103 ? -9.517 -2.632 -0.854 1.00 85.31 103 ILE A N 1
ATOM 827 C CA . ILE A 1 103 ? -9.049 -1.424 -0.153 1.00 85.31 103 ILE A CA 1
ATOM 828 C C . ILE A 1 103 ? -7.566 -1.190 -0.445 1.00 85.31 103 ILE A C 1
ATOM 830 O O . ILE A 1 103 ? -7.191 -0.104 -0.877 1.00 85.31 103 ILE A O 1
ATOM 834 N N . LYS A 1 104 ? -6.728 -2.224 -0.280 1.00 83.69 104 LYS A N 1
ATOM 835 C CA . LYS A 1 104 ? -5.291 -2.133 -0.580 1.00 83.69 104 LYS A CA 1
ATOM 836 C C . LYS A 1 104 ? -5.030 -1.810 -2.051 1.00 83.69 104 LYS A C 1
ATOM 838 O O . LYS A 1 104 ? -4.206 -0.955 -2.338 1.00 83.69 104 LYS A O 1
ATOM 843 N N . ALA A 1 105 ? -5.779 -2.420 -2.970 1.00 83.12 105 ALA A N 1
ATOM 844 C CA . ALA A 1 105 ? -5.668 -2.145 -4.401 1.00 83.12 105 ALA A CA 1
ATOM 845 C C . ALA A 1 105 ? -6.107 -0.723 -4.795 1.00 83.12 105 ALA A C 1
ATOM 847 O O . ALA A 1 105 ? -5.624 -0.208 -5.792 1.00 83.12 105 ALA A O 1
ATOM 848 N N . PHE A 1 106 ? -7.016 -0.092 -4.045 1.00 79.62 106 PHE A N 1
ATOM 849 C CA . PHE A 1 106 ? -7.452 1.285 -4.304 1.00 79.62 106 PHE A CA 1
ATOM 850 C C . PHE A 1 106 ? -6.422 2.329 -3.841 1.00 79.62 106 PHE A C 1
ATOM 852 O O . PHE A 1 106 ? -6.412 3.453 -4.335 1.00 79.62 106 PHE A O 1
ATOM 859 N N . LEU A 1 107 ? -5.576 1.966 -2.872 1.00 74.56 107 LEU A N 1
ATOM 860 C CA . LEU A 1 107 ? -4.531 2.825 -2.303 1.00 74.56 107 LEU A CA 1
ATOM 861 C C . LEU A 1 107 ? -3.170 2.685 -3.009 1.00 74.56 107 LEU A C 1
ATOM 863 O O . LEU A 1 107 ? -2.242 3.422 -2.672 1.00 74.56 107 LEU A O 1
ATOM 867 N N . LEU A 1 108 ? -3.051 1.739 -3.944 1.00 68.62 108 LEU A N 1
ATOM 868 C CA . LEU A 1 108 ? -1.838 1.399 -4.692 1.00 68.62 108 LEU A CA 1
ATOM 869 C C . LEU A 1 108 ? -1.867 2.053 -6.081 1.00 68.62 108 LEU A C 1
ATOM 871 O O . LEU A 1 108 ? -0.823 2.622 -6.475 1.00 68.62 108 LEU A O 1
#

Organism: NCBI:txid2094558

pLDDT: mean 70.83, std 11.43, range [42.41, 87.19]

Sequence (108 aa):
MVMSTSCSENGDEAARIREMMMRTLGLVTKVSYGDVLGPLKRLGFWLYGKQLAQVSLEFDELLEEMLKEHEKKGERQELDFMDLLLKVYQDDQAELKITRTQIKAFLL

Foldseek 3Di:
DQQDDPPPPDPVLVVVVVVLVVVVVVLVVVLVVLVVDPPCNVVSCVVSVVVVVVSLVVLVVSLVVSLVSLVVVPDDPDAHNSNVVVVLCPPPPRPDNDDPVNSSVVVD

Radius of gyration: 17.39 Å; chains: 1; bounding box: 42×25×47 Å

InterPro domains:
  IPR036396 Cytochrome P450 superfamily [G3DSA:1.10.630.10] (1-108)
  IPR036396 Cytochrome P450 superfamily [SSF48264] (2-107)